Protein AF-A0A173XCY7-F1 (afdb_monomer_lite)

Structure (mmCIF, N/CA/C/O backbone):
data_AF-A0A173XCY7-F1
#
_entry.id   AF-A0A173XCY7-F1
#
loop_
_atom_site.group_PDB
_atom_site.id
_atom_site.type_symbol
_atom_site.label_atom_id
_atom_site.label_alt_id
_atom_site.label_comp_id
_atom_site.label_asym_id
_atom_site.label_entity_id
_atom_site.label_seq_id
_atom_site.pdbx_PDB_ins_code
_atom_site.Cartn_x
_atom_site.Cartn_y
_atom_site.Cartn_z
_atom_site.occupancy
_atom_site.B_iso_or_equiv
_atom_site.auth_seq_id
_atom_site.auth_comp_id
_atom_site.auth_asym_id
_atom_site.auth_atom_id
_atom_site.pdbx_PDB_model_num
ATOM 1 N N . MET A 1 1 ? -1.170 -9.768 7.470 1.00 83.88 1 MET A N 1
ATOM 2 C CA . MET A 1 1 ? 0.140 -10.114 6.850 1.00 83.88 1 MET A CA 1
ATOM 3 C C . MET A 1 1 ? 0.243 -9.352 5.542 1.00 83.88 1 MET A C 1
ATOM 5 O O . MET A 1 1 ? -0.758 -9.328 4.843 1.00 83.88 1 MET A O 1
ATOM 9 N N . LYS A 1 2 ? 1.383 -8.729 5.220 1.00 90.38 2 LYS A N 1
ATOM 10 C CA . LYS A 1 2 ? 1.571 -8.036 3.934 1.00 90.38 2 LYS A CA 1
ATOM 11 C C . LYS A 1 2 ? 2.535 -8.797 3.032 1.00 90.38 2 LYS A C 1
ATOM 13 O O . LYS A 1 2 ? 3.461 -9.426 3.548 1.00 90.38 2 LYS A O 1
ATOM 18 N N . TYR A 1 3 ? 2.336 -8.720 1.724 1.00 92.56 3 TYR A N 1
ATOM 19 C CA . TYR A 1 3 ? 3.313 -9.181 0.742 1.00 92.56 3 TYR A CA 1
ATOM 20 C C . TYR A 1 3 ? 3.157 -8.434 -0.583 1.00 92.56 3 TYR A C 1
ATOM 22 O O . TYR A 1 3 ? 2.091 -7.913 -0.899 1.00 92.56 3 TYR A O 1
ATOM 30 N N . TRP A 1 4 ? 4.247 -8.393 -1.343 1.00 94.06 4 TRP A N 1
ATOM 31 C CA . TRP A 1 4 ? 4.271 -7.832 -2.686 1.00 94.06 4 TRP A CA 1
ATOM 32 C C . TRP A 1 4 ? 4.177 -8.959 -3.709 1.00 94.06 4 TRP A C 1
ATOM 34 O O . TRP A 1 4 ? 4.985 -9.887 -3.672 1.00 94.06 4 TRP A O 1
ATOM 44 N N . GLU A 1 5 ? 3.219 -8.858 -4.621 1.00 93.94 5 GLU A N 1
ATOM 45 C CA . GLU A 1 5 ? 3.083 -9.724 -5.787 1.00 93.94 5 GLU A CA 1
ATOM 46 C C . GLU A 1 5 ? 3.627 -9.004 -7.027 1.00 93.94 5 GLU A C 1
ATOM 48 O O . GLU A 1 5 ? 3.410 -7.802 -7.206 1.00 93.94 5 GLU A O 1
ATOM 53 N N . ILE A 1 6 ? 4.347 -9.736 -7.878 1.00 93.12 6 ILE A N 1
ATOM 54 C CA . ILE A 1 6 ? 4.698 -9.270 -9.222 1.00 93.12 6 ILE A CA 1
ATOM 55 C C . ILE A 1 6 ? 3.559 -9.708 -10.141 1.00 93.12 6 ILE A C 1
ATOM 57 O O . ILE A 1 6 ? 3.392 -10.899 -10.398 1.00 93.12 6 ILE A O 1
ATOM 61 N N . GLY A 1 7 ? 2.747 -8.747 -10.569 1.00 84.81 7 GLY A N 1
ATOM 62 C CA . GLY A 1 7 ? 1.607 -8.971 -11.447 1.00 84.81 7 GLY A CA 1
ATOM 63 C C . GLY A 1 7 ? 1.999 -9.085 -12.919 1.00 84.81 7 GLY A C 1
ATOM 64 O O . GLY A 1 7 ? 3.175 -9.086 -13.288 1.00 84.81 7 GLY A O 1
ATOM 65 N N . GLU A 1 8 ? 0.983 -9.148 -13.780 1.00 87.00 8 GLU A N 1
ATOM 66 C CA . GLU A 1 8 ? 1.180 -9.163 -15.229 1.00 87.00 8 GLU A CA 1
ATOM 67 C C . GLU A 1 8 ? 1.925 -7.916 -15.704 1.00 87.00 8 GLU A C 1
ATOM 69 O O . GLU A 1 8 ? 1.699 -6.797 -15.230 1.00 87.00 8 GLU A O 1
ATOM 74 N N . LYS A 1 9 ? 2.820 -8.125 -16.669 1.00 90.12 9 LYS A N 1
ATOM 75 C CA . LYS A 1 9 ? 3.519 -7.029 -17.325 1.00 90.12 9 LYS A CA 1
ATOM 76 C C . LYS A 1 9 ? 2.523 -6.137 -18.056 1.00 90.12 9 LYS A C 1
ATOM 78 O O . LYS A 1 9 ? 1.555 -6.619 -18.644 1.00 90.12 9 LYS A O 1
ATOM 83 N N . ASN A 1 10 ? 2.782 -4.836 -18.054 1.00 83.56 10 ASN A N 1
ATOM 84 C CA . ASN A 1 10 ? 1.993 -3.903 -18.849 1.00 83.56 10 ASN A CA 1
ATOM 85 C C . ASN A 1 10 ? 2.262 -4.085 -20.362 1.00 83.56 10 ASN A C 1
ATOM 87 O O . ASN A 1 10 ? 3.096 -4.891 -20.783 1.00 83.56 10 ASN A O 1
ATOM 91 N N . LYS A 1 11 ? 1.591 -3.282 -21.199 1.00 85.69 11 LYS A N 1
ATOM 92 C CA . LYS A 1 11 ? 1.759 -3.286 -22.668 1.00 85.69 11 LYS A CA 1
ATOM 93 C C . LYS A 1 11 ? 3.192 -2.998 -23.162 1.00 85.69 11 LYS A C 1
ATOM 95 O O . LYS A 1 11 ? 3.456 -3.165 -24.346 1.00 85.69 11 LYS A O 1
ATOM 100 N N . PHE A 1 12 ? 4.084 -2.569 -22.271 1.00 86.12 12 PHE A N 1
ATOM 101 C CA . PHE A 1 12 ? 5.492 -2.256 -22.524 1.00 86.12 12 PHE A CA 1
ATOM 102 C C . PHE A 1 12 ? 6.449 -3.286 -21.909 1.00 86.12 12 PHE A C 1
ATOM 104 O O . PHE A 1 12 ? 7.640 -3.025 -21.777 1.00 86.12 12 PHE A O 1
ATOM 111 N N . GLU A 1 13 ? 5.936 -4.447 -21.492 1.00 87.31 13 GLU A N 1
ATOM 112 C CA . GLU A 1 13 ? 6.707 -5.528 -20.869 1.00 87.31 13 GLU A CA 1
ATOM 113 C C . GLU A 1 13 ? 7.351 -5.175 -19.511 1.00 87.31 13 GLU A C 1
ATOM 115 O O . GLU A 1 13 ? 8.240 -5.894 -19.037 1.00 87.31 13 GLU A O 1
ATOM 120 N N . ILE A 1 14 ? 6.873 -4.111 -18.855 1.00 88.50 14 ILE A N 1
ATOM 121 C CA . ILE A 1 14 ? 7.331 -3.665 -17.532 1.00 88.50 14 ILE A CA 1
ATOM 122 C C . ILE A 1 14 ? 6.516 -4.366 -16.446 1.00 88.50 14 ILE A C 1
ATOM 124 O O . ILE A 1 14 ? 5.290 -4.449 -16.530 1.00 88.50 14 ILE A O 1
ATOM 128 N N . GLU A 1 15 ? 7.207 -4.864 -15.422 1.00 92.19 15 GLU A N 1
ATOM 129 C CA . GLU A 1 15 ? 6.599 -5.535 -14.272 1.00 92.19 15 GLU A CA 1
ATOM 130 C C . GLU A 1 15 ? 5.716 -4.581 -13.457 1.00 92.19 15 GLU A C 1
ATOM 132 O O . GLU A 1 15 ? 6.147 -3.493 -13.066 1.00 92.19 15 GLU A O 1
ATOM 137 N N . CYS A 1 16 ? 4.490 -5.018 -13.168 1.00 91.81 16 CYS A N 1
ATOM 138 C CA . CYS A 1 16 ? 3.592 -4.344 -12.237 1.00 91.81 16 CYS A CA 1
ATOM 139 C C . CYS A 1 16 ? 3.763 -4.952 -10.842 1.00 91.81 16 CYS A C 1
ATOM 141 O O . CYS A 1 16 ? 3.785 -6.173 -10.696 1.00 91.81 16 CYS A O 1
ATOM 143 N N . TYR A 1 17 ? 3.821 -4.125 -9.804 1.00 94.12 17 TYR A N 1
ATOM 144 C CA . TYR A 1 17 ? 3.910 -4.582 -8.419 1.00 94.12 17 TYR A CA 1
ATOM 145 C C . TYR A 1 17 ? 2.607 -4.277 -7.696 1.00 94.12 17 TYR A C 1
ATOM 147 O O . TYR A 1 17 ? 2.117 -3.153 -7.759 1.00 94.12 17 TYR A O 1
ATOM 155 N N . LYS A 1 18 ? 2.050 -5.264 -6.994 1.00 94.25 18 LYS A N 1
ATOM 156 C CA . LYS A 1 18 ? 0.811 -5.129 -6.219 1.00 94.25 18 LYS A CA 1
ATOM 157 C C . LYS A 1 18 ? 1.080 -5.424 -4.752 1.00 94.25 18 LYS A C 1
ATOM 159 O O . LYS A 1 18 ? 1.733 -6.417 -4.427 1.00 94.25 18 LYS A O 1
ATOM 164 N N . LEU A 1 19 ? 0.589 -4.566 -3.867 1.00 94.38 19 LEU A N 1
ATOM 165 C CA . LEU A 1 19 ? 0.649 -4.758 -2.426 1.00 94.38 19 LEU A CA 1
ATOM 166 C C . LEU A 1 19 ? -0.631 -5.435 -1.953 1.00 94.38 19 LEU A C 1
ATOM 168 O O . LEU A 1 19 ? -1.720 -4.868 -2.044 1.00 94.38 19 LEU A O 1
ATOM 172 N N . HIS A 1 20 ? -0.464 -6.629 -1.399 1.00 93.31 20 HIS A N 1
ATOM 173 C CA . HIS A 1 20 ? -1.534 -7.407 -0.803 1.00 93.31 20 HIS A CA 1
ATOM 174 C C . HIS A 1 20 ? -1.478 -7.294 0.713 1.00 93.31 20 HIS A C 1
ATOM 176 O O . HIS A 1 20 ? -0.420 -7.458 1.339 1.00 93.31 20 HIS A O 1
ATOM 182 N N . LEU A 1 21 ? -2.640 -7.057 1.310 1.00 90.56 21 LEU A N 1
ATOM 183 C CA . LEU A 1 21 ? -2.830 -7.043 2.745 1.00 90.56 21 LEU A CA 1
ATOM 184 C C . LEU A 1 21 ? -3.864 -8.095 3.142 1.00 90.56 21 LEU A C 1
ATOM 186 O O . LEU A 1 21 ? -5.039 -8.022 2.792 1.00 90.56 21 LEU A O 1
ATOM 190 N N . LYS A 1 22 ? -3.416 -9.062 3.943 1.00 87.62 22 LYS A N 1
ATOM 191 C CA . LYS A 1 22 ? -4.299 -9.997 4.639 1.00 87.62 22 LYS A CA 1
ATOM 192 C C . LYS A 1 22 ? -4.813 -9.348 5.904 1.00 87.62 22 LYS A C 1
ATOM 194 O O . LYS A 1 22 ? -4.051 -9.228 6.879 1.00 87.62 22 LYS A O 1
ATOM 199 N N . LEU A 1 23 ? -6.072 -8.932 5.852 1.00 80.75 23 LEU A N 1
ATOM 200 C CA . LEU A 1 23 ? -6.784 -8.333 6.967 1.00 80.75 23 LEU A CA 1
ATOM 201 C C . LEU A 1 23 ? -7.193 -9.409 7.987 1.00 80.75 23 LEU A C 1
ATOM 203 O O . LEU A 1 23 ? -7.492 -10.544 7.609 1.00 80.75 23 LEU A O 1
ATOM 207 N N . PRO A 1 24 ? -7.192 -9.081 9.291 1.00 72.50 24 PRO A N 1
ATOM 208 C CA . PRO A 1 24 ? -7.654 -10.000 10.329 1.00 72.50 24 PRO A CA 1
ATOM 209 C C . PRO A 1 24 ? -9.180 -10.198 10.319 1.00 72.50 24 PRO A C 1
ATOM 211 O O . PRO A 1 24 ? -9.656 -11.211 10.826 1.00 72.50 24 PRO A O 1
ATOM 214 N N . TYR A 1 25 ? -9.928 -9.254 9.739 1.00 66.62 25 TYR A N 1
ATOM 215 C CA . TYR A 1 25 ? -1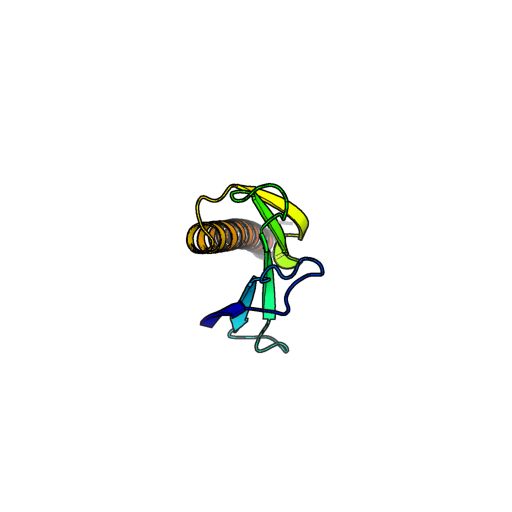1.390 -9.240 9.660 1.00 66.62 25 TYR A CA 1
ATOM 216 C C . TYR A 1 25 ? -11.842 -8.713 8.284 1.00 66.62 25 TYR A C 1
ATOM 218 O O . TYR A 1 25 ? -11.156 -7.866 7.713 1.00 66.62 25 TYR A O 1
ATOM 226 N N . GLY A 1 26 ? -12.983 -9.200 7.776 1.00 64.50 26 GLY A N 1
ATOM 227 C CA . GLY A 1 26 ? -13.560 -8.845 6.467 1.00 64.50 26 GLY A CA 1
ATOM 228 C C . GLY A 1 26 ? -13.832 -10.063 5.569 1.00 64.50 26 GLY A C 1
ATOM 229 O O . GLY A 1 26 ? -13.226 -11.120 5.756 1.00 64.50 26 GLY A O 1
ATOM 230 N N . ASP A 1 27 ? -14.752 -9.923 4.606 1.00 63.28 27 ASP A N 1
ATOM 231 C CA . ASP A 1 27 ? -15.068 -10.960 3.603 1.00 63.28 27 ASP A CA 1
ATOM 232 C C . ASP A 1 27 ? -13.882 -11.244 2.662 1.00 63.28 27 ASP A C 1
ATOM 234 O O . ASP A 1 27 ? -13.666 -12.379 2.228 1.00 63.28 27 ASP A O 1
ATOM 238 N N . GLU A 1 28 ? -13.050 -10.234 2.412 1.00 67.25 28 GLU A N 1
ATOM 239 C CA . GLU A 1 28 ? -11.854 -10.334 1.581 1.00 67.25 28 GLU A CA 1
ATOM 240 C C . GLU A 1 28 ? -10.623 -10.622 2.448 1.00 67.25 28 GLU A C 1
ATOM 242 O O . GLU A 1 28 ? -9.990 -9.734 3.018 1.00 67.25 28 GLU A O 1
ATOM 247 N N . LYS A 1 29 ? -10.269 -11.908 2.551 1.00 69.56 29 LYS A N 1
ATOM 248 C CA . LYS A 1 29 ? -9.090 -12.368 3.312 1.00 69.56 29 LYS A CA 1
ATOM 249 C C . LYS A 1 29 ? -7.759 -11.882 2.736 1.00 69.56 29 LYS A C 1
ATOM 251 O O . LYS A 1 29 ? -6.744 -11.963 3.427 1.00 69.56 29 LYS A O 1
ATOM 256 N N . ASP A 1 30 ? -7.757 -11.438 1.485 1.00 82.38 30 ASP A N 1
ATOM 257 C CA . ASP A 1 30 ? -6.593 -10.941 0.765 1.00 82.38 30 ASP A CA 1
ATOM 258 C C . ASP A 1 30 ? -7.034 -9.773 -0.121 1.00 82.38 30 ASP A C 1
ATOM 260 O O . ASP A 1 30 ? -7.765 -9.972 -1.088 1.00 82.38 30 ASP A O 1
ATOM 264 N N . LYS A 1 31 ? -6.660 -8.551 0.268 1.00 88.31 31 LYS A N 1
ATOM 265 C CA . LYS A 1 31 ? -7.064 -7.318 -0.412 1.00 88.31 31 LYS A CA 1
ATOM 266 C C . LYS A 1 31 ? -5.849 -6.669 -1.063 1.00 88.31 31 LYS A C 1
ATOM 268 O O . LYS A 1 31 ? -4.821 -6.491 -0.406 1.00 88.31 31 LYS A O 1
ATOM 273 N N . VAL A 1 32 ? -5.976 -6.276 -2.328 1.00 90.44 32 VAL A N 1
ATOM 274 C CA . VAL A 1 32 ? -4.988 -5.407 -2.981 1.00 90.44 32 VAL A CA 1
ATOM 275 C C . VAL A 1 32 ? -5.249 -3.981 -2.521 1.00 90.44 32 VAL A C 1
ATOM 277 O O . VAL A 1 32 ? -6.329 -3.448 -2.749 1.00 90.44 32 VAL A O 1
ATOM 280 N N . VAL A 1 33 ? -4.275 -3.377 -1.846 1.00 91.75 33 VAL A N 1
ATOM 281 C CA . VAL A 1 33 ? -4.418 -2.022 -1.282 1.00 91.75 33 VAL A CA 1
ATOM 282 C C . VAL A 1 33 ? -3.736 -0.960 -2.135 1.00 91.75 33 VAL A C 1
ATOM 284 O O . VAL A 1 33 ? -4.122 0.202 -2.097 1.00 91.75 33 VAL A O 1
ATOM 287 N N . ALA A 1 34 ? -2.734 -1.345 -2.922 1.00 93.56 34 ALA A N 1
ATOM 288 C CA . ALA A 1 34 ? -2.054 -0.461 -3.857 1.00 93.56 34 ALA A CA 1
ATOM 289 C C . ALA A 1 34 ? -1.352 -1.276 -4.944 1.00 93.56 34 ALA A C 1
ATOM 291 O O . ALA A 1 34 ? -0.982 -2.434 -4.735 1.00 93.56 34 ALA A O 1
ATOM 292 N N . GLY A 1 35 ? -1.114 -0.655 -6.089 1.00 93.75 35 GLY A N 1
ATOM 293 C CA . GLY A 1 35 ? -0.259 -1.174 -7.139 1.00 93.75 35 GLY A CA 1
ATOM 294 C C . GLY A 1 35 ? 0.559 -0.059 -7.764 1.00 93.75 35 GLY A C 1
ATOM 295 O O . GLY A 1 35 ? 0.147 1.095 -7.774 1.00 93.75 35 GLY A O 1
ATOM 296 N N . PHE A 1 36 ? 1.731 -0.391 -8.286 1.00 94.38 36 PHE A N 1
ATOM 297 C CA . PHE A 1 36 ? 2.530 0.566 -9.031 1.00 94.38 36 PHE A CA 1
ATOM 298 C C . PHE A 1 36 ? 3.312 -0.102 -10.159 1.00 94.38 36 PHE A C 1
ATOM 300 O O . PHE A 1 36 ? 3.577 -1.307 -10.144 1.00 94.38 36 PHE A O 1
ATOM 307 N N . VAL A 1 37 ? 3.704 0.699 -11.142 1.00 93.69 37 VAL A N 1
ATOM 308 C CA . VAL A 1 37 ? 4.531 0.287 -12.278 1.00 93.69 37 VAL A CA 1
ATOM 309 C C . VAL A 1 37 ? 5.577 1.359 -12.555 1.00 93.69 37 VAL A C 1
ATOM 311 O O . VAL A 1 37 ? 5.349 2.536 -12.282 1.00 93.69 37 VAL A O 1
ATOM 314 N N . ARG A 1 38 ? 6.743 0.967 -13.068 1.00 92.25 38 ARG A N 1
ATOM 315 C CA . ARG A 1 38 ? 7.756 1.936 -13.505 1.00 92.25 38 ARG A CA 1
ATOM 316 C C . ARG A 1 38 ? 7.303 2.619 -14.796 1.00 92.25 38 ARG A C 1
ATOM 318 O O . ARG A 1 38 ? 6.777 1.949 -15.685 1.00 92.25 38 ARG A O 1
ATOM 325 N N . ASP A 1 39 ? 7.531 3.923 -14.896 1.00 89.50 39 ASP A N 1
ATOM 326 C CA . ASP A 1 39 ? 7.323 4.671 -16.134 1.00 89.50 39 ASP A CA 1
ATOM 327 C C . ASP A 1 39 ? 8.275 4.151 -17.228 1.00 89.50 39 ASP A C 1
ATOM 329 O O . ASP A 1 39 ? 9.414 3.760 -16.960 1.00 89.50 39 ASP A O 1
ATOM 333 N N . GLU A 1 40 ? 7.796 4.092 -18.469 1.00 87.00 40 GLU A N 1
ATOM 334 C CA . GLU A 1 40 ? 8.586 3.592 -19.601 1.00 87.00 40 GLU A CA 1
ATOM 335 C C . GLU A 1 40 ? 9.677 4.583 -20.041 1.00 87.00 40 GLU A C 1
ATOM 337 O O . GLU A 1 40 ? 10.715 4.170 -20.558 1.00 87.00 40 GLU A O 1
ATOM 342 N N . ASN A 1 41 ? 9.449 5.882 -19.830 1.00 84.88 41 ASN A N 1
ATOM 343 C CA . ASN A 1 41 ? 10.299 6.966 -20.314 1.00 84.88 41 ASN A CA 1
ATOM 344 C C . ASN A 1 41 ? 11.290 7.442 -19.245 1.00 84.88 41 ASN A C 1
ATOM 346 O O . ASN A 1 41 ? 12.365 7.942 -19.579 1.00 84.88 41 ASN A O 1
ATOM 350 N N . GLU A 1 42 ? 10.943 7.291 -17.965 1.00 86.12 42 GLU A N 1
ATOM 351 C CA . GLU A 1 42 ? 11.717 7.803 -16.832 1.00 86.12 42 GLU A CA 1
ATOM 352 C C . GLU A 1 42 ? 12.025 6.689 -15.817 1.00 86.12 42 GLU A C 1
ATOM 354 O O . GLU A 1 42 ? 11.175 6.265 -15.038 1.0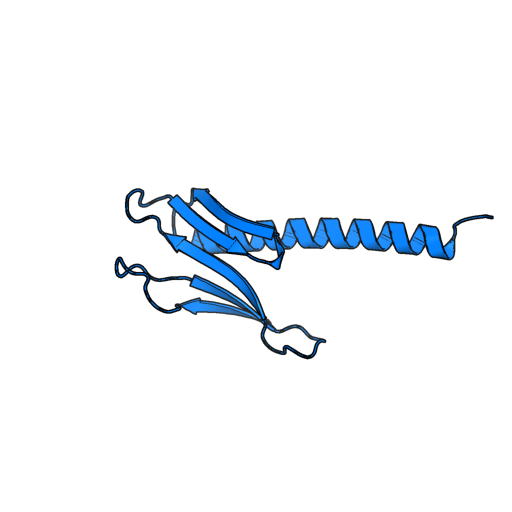0 86.12 42 GLU A O 1
ATOM 359 N N . ASN A 1 43 ? 13.280 6.227 -15.782 1.00 82.00 43 ASN A N 1
ATOM 360 C CA . ASN A 1 43 ? 13.697 5.077 -14.962 1.00 82.00 43 ASN A CA 1
ATOM 361 C C . ASN A 1 43 ? 13.503 5.246 -13.443 1.00 82.00 43 ASN A C 1
ATOM 363 O O . ASN A 1 43 ? 13.454 4.248 -12.725 1.00 82.00 43 ASN A O 1
ATOM 367 N N . ASN A 1 44 ? 13.443 6.481 -12.951 1.00 90.81 44 ASN A N 1
ATOM 368 C CA . ASN A 1 44 ? 13.249 6.815 -11.540 1.00 90.81 44 ASN A CA 1
ATOM 369 C C . ASN A 1 44 ? 11.803 7.214 -11.216 1.00 90.81 44 ASN A C 1
ATOM 371 O O . ASN A 1 44 ? 11.521 7.578 -10.078 1.00 90.81 44 ASN A O 1
ATOM 375 N N . LYS A 1 45 ? 10.892 7.166 -12.190 1.00 93.31 45 LYS A N 1
ATOM 376 C CA . LYS A 1 45 ? 9.495 7.544 -12.014 1.00 93.31 45 LYS A CA 1
ATOM 377 C C . LYS A 1 45 ? 8.608 6.314 -11.998 1.00 93.31 45 LYS A C 1
ATOM 379 O O . LYS A 1 45 ? 8.784 5.378 -12.779 1.00 93.31 45 LYS A O 1
ATOM 384 N N . TYR A 1 46 ? 7.639 6.333 -11.101 1.00 93.19 46 TYR A N 1
ATOM 385 C CA . TYR A 1 46 ? 6.686 5.258 -10.906 1.00 93.19 46 TYR A CA 1
ATOM 386 C C . TYR A 1 46 ? 5.278 5.828 -10.917 1.00 93.19 46 TYR A C 1
ATOM 388 O O . TYR A 1 46 ? 5.045 6.940 -10.450 1.00 93.19 46 TYR A O 1
ATOM 396 N N . ILE A 1 47 ? 4.352 5.052 -11.464 1.00 92.38 47 ILE A N 1
ATOM 397 C CA . ILE A 1 47 ? 2.931 5.368 -11.541 1.00 92.38 47 ILE A CA 1
ATOM 398 C C . ILE A 1 47 ? 2.225 4.465 -10.531 1.00 92.38 47 ILE A C 1
ATOM 400 O O . ILE A 1 47 ? 2.327 3.241 -10.635 1.00 92.38 47 ILE A O 1
ATOM 404 N N . CYS A 1 48 ? 1.550 5.061 -9.552 1.00 92.69 48 CYS A N 1
ATOM 405 C CA . CYS A 1 48 ? 0.807 4.390 -8.491 1.00 92.69 48 CYS A CA 1
ATOM 406 C C . CYS A 1 48 ? -0.697 4.407 -8.777 1.00 92.69 48 CYS A C 1
ATOM 408 O O . CYS A 1 48 ? -1.233 5.384 -9.293 1.00 92.69 48 CYS A O 1
ATOM 410 N N . VAL A 1 49 ? -1.386 3.348 -8.374 1.00 92.88 49 VAL A N 1
ATOM 411 C CA . VAL A 1 49 ? -2.843 3.269 -8.309 1.00 92.88 49 VAL A CA 1
ATOM 412 C C . VAL A 1 49 ? -3.238 2.630 -6.982 1.00 92.88 49 VAL A C 1
ATOM 414 O O . VAL A 1 49 ? -2.656 1.630 -6.558 1.00 92.88 49 VAL A O 1
ATOM 417 N N . SER A 1 50 ? -4.205 3.215 -6.289 1.00 92.44 50 SER A N 1
ATOM 418 C CA . SER A 1 50 ? -4.695 2.695 -5.017 1.00 92.44 50 SER A CA 1
ATOM 419 C C . SER A 1 50 ? -6.092 3.231 -4.751 1.00 92.44 50 SER A C 1
ATOM 421 O O . SER A 1 50 ? -6.254 4.422 -4.496 1.00 92.44 50 SER A O 1
ATOM 423 N N . ASP A 1 51 ? -7.085 2.341 -4.753 1.00 89.56 51 ASP A N 1
ATOM 424 C CA . ASP A 1 51 ? -8.442 2.675 -4.313 1.00 89.56 51 ASP A CA 1
ATOM 425 C C . ASP A 1 51 ? -8.455 3.158 -2.854 1.00 89.56 51 ASP A C 1
ATOM 427 O O . ASP A 1 51 ? -9.155 4.112 -2.529 1.00 89.56 51 ASP A O 1
ATOM 431 N N . GLU A 1 52 ? -7.632 2.557 -1.984 1.00 87.69 52 GLU A N 1
ATOM 432 C CA . GLU A 1 52 ? -7.554 2.931 -0.562 1.00 87.69 52 GLU A CA 1
ATOM 433 C C . GLU A 1 52 ? -7.073 4.368 -0.364 1.00 87.69 52 GLU A C 1
ATOM 435 O O . GLU A 1 52 ? -7.604 5.082 0.478 1.00 87.69 52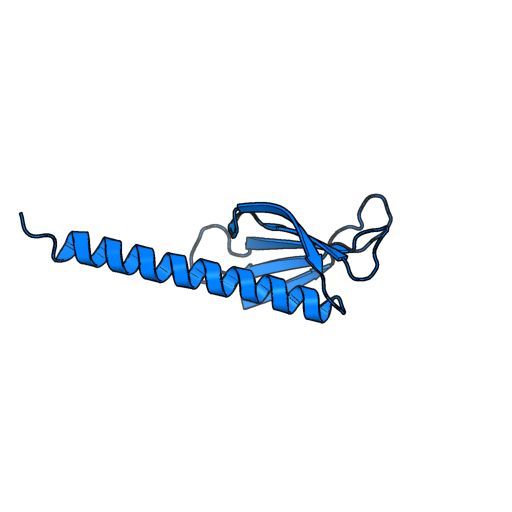 GLU A O 1
ATOM 440 N N . LEU A 1 53 ? -6.076 4.796 -1.140 1.00 87.06 53 LEU A N 1
ATOM 441 C CA . LEU A 1 53 ? -5.561 6.163 -1.098 1.00 87.06 53 LEU A CA 1
ATOM 442 C C . LEU A 1 53 ? -6.367 7.125 -1.980 1.00 87.06 53 LEU A C 1
ATOM 444 O O . LEU A 1 53 ? -6.067 8.318 -1.989 1.00 87.06 53 LEU A O 1
ATOM 448 N N . ASN A 1 54 ? -7.356 6.624 -2.730 1.00 88.50 54 ASN A N 1
ATOM 449 C CA . ASN A 1 54 ? -8.048 7.357 -3.789 1.00 88.50 54 ASN A CA 1
ATOM 450 C C . ASN A 1 54 ? -7.064 7.986 -4.803 1.00 88.50 54 ASN A C 1
ATOM 452 O O . ASN A 1 54 ? -7.185 9.150 -5.188 1.00 88.50 54 ASN A O 1
ATOM 456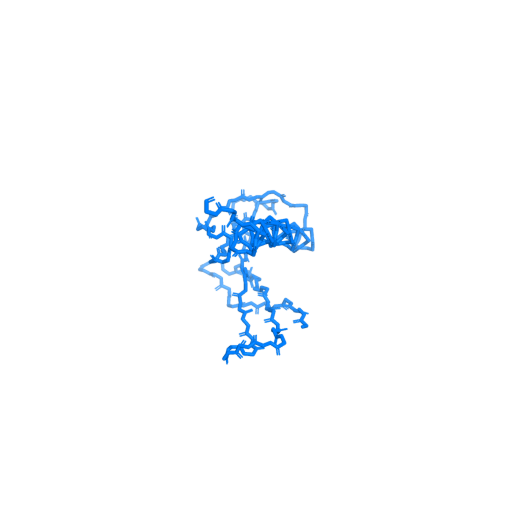 N N . ILE A 1 55 ? -6.048 7.209 -5.191 1.00 87.69 55 ILE A N 1
ATOM 457 C CA . ILE A 1 55 ? -5.011 7.587 -6.152 1.00 87.69 55 ILE A CA 1
ATOM 458 C C . ILE A 1 55 ? -5.272 6.873 -7.475 1.00 87.69 55 ILE A C 1
ATOM 460 O O . ILE A 1 55 ? -5.169 5.647 -7.555 1.00 87.69 55 ILE A O 1
ATOM 464 N N . ASP A 1 56 ? -5.527 7.656 -8.522 1.00 85.69 56 ASP A N 1
ATOM 465 C CA . ASP A 1 56 ? -5.748 7.174 -9.886 1.00 85.69 56 ASP A CA 1
ATOM 466 C C . ASP A 1 56 ? -4.574 7.619 -10.779 1.00 85.69 56 ASP A C 1
ATOM 468 O O . ASP A 1 56 ? -4.531 8.749 -11.265 1.00 85.69 56 ASP A O 1
ATOM 472 N N . TYR A 1 57 ? -3.582 6.737 -10.947 1.00 84.50 57 TYR A N 1
ATOM 473 C CA . TYR A 1 57 ? -2.386 6.949 -11.782 1.00 84.50 57 TYR A CA 1
ATOM 474 C C . TYR A 1 57 ? -1.507 8.154 -11.395 1.00 84.50 57 TYR A C 1
ATOM 476 O O . TYR A 1 57 ? -0.963 8.837 -12.267 1.00 84.50 57 TYR A O 1
ATOM 484 N N . ASP A 1 58 ? -1.318 8.399 -10.098 1.00 90.44 58 ASP A N 1
ATOM 485 C CA . ASP A 1 58 ? -0.404 9.448 -9.631 1.00 90.44 58 ASP A CA 1
ATOM 486 C C . ASP A 1 58 ? 1.065 9.026 -9.783 1.00 90.44 58 ASP A C 1
ATOM 488 O O . ASP A 1 58 ? 1.398 7.837 -9.725 1.00 90.44 58 ASP A O 1
ATOM 492 N N . THR A 1 59 ? 1.958 9.992 -9.998 1.00 91.62 59 THR A N 1
ATOM 493 C CA . THR A 1 59 ? 3.370 9.716 -10.277 1.00 91.62 59 THR A CA 1
ATOM 494 C C . THR A 1 59 ? 4.281 10.181 -9.158 1.00 91.62 59 THR A C 1
ATOM 496 O O . THR A 1 59 ? 4.227 11.340 -8.757 1.00 91.62 59 THR A O 1
ATOM 499 N N . PHE A 1 60 ? 5.213 9.324 -8.752 1.00 92.19 60 PHE A N 1
ATOM 500 C CA . PHE A 1 60 ? 6.213 9.634 -7.735 1.00 92.19 60 PHE A CA 1
ATOM 501 C C . PHE A 1 60 ? 7.612 9.189 -8.177 1.00 92.19 60 PHE A C 1
ATOM 503 O O . PHE A 1 60 ? 7.769 8.389 -9.104 1.00 92.19 60 PHE A O 1
ATOM 510 N N . ILE A 1 61 ? 8.641 9.741 -7.533 1.00 93.38 61 ILE A N 1
ATOM 511 C CA . ILE A 1 61 ? 10.045 9.468 -7.853 1.00 93.38 61 ILE A CA 1
ATOM 512 C C . ILE A 1 61 ? 10.634 8.551 -6.786 1.00 93.38 61 ILE A C 1
ATOM 514 O O . ILE A 1 61 ? 10.491 8.813 -5.594 1.00 93.38 61 ILE A O 1
ATOM 518 N N . ALA A 1 62 ? 11.322 7.497 -7.211 1.00 93.44 62 ALA A N 1
ATOM 519 C CA . ALA A 1 62 ? 12.030 6.581 -6.329 1.00 93.44 62 ALA A CA 1
ATOM 520 C C . ALA A 1 62 ? 13.327 6.097 -6.984 1.00 93.44 62 ALA A C 1
ATOM 522 O O . ALA A 1 62 ? 13.378 5.829 -8.186 1.00 93.44 62 ALA A O 1
ATOM 523 N N . ASP A 1 63 ? 14.377 5.923 -6.184 1.00 92.00 63 ASP A N 1
ATOM 524 C CA . ASP A 1 63 ? 15.682 5.468 -6.681 1.00 92.00 63 ASP A CA 1
ATOM 525 C C . ASP A 1 63 ? 15.690 3.981 -7.080 1.00 92.00 63 ASP A C 1
ATOM 527 O O . ASP A 1 63 ? 16.572 3.519 -7.804 1.00 92.00 63 ASP A O 1
ATOM 531 N N . SER A 1 64 ? 14.735 3.185 -6.592 1.00 92.12 64 SER A N 1
ATOM 532 C CA . SER A 1 64 ? 14.649 1.739 -6.839 1.00 92.12 64 SER A CA 1
ATOM 533 C C . SER A 1 64 ? 13.243 1.204 -6.572 1.00 92.12 64 SER A C 1
ATOM 535 O O . SER A 1 64 ? 12.466 1.817 -5.848 1.00 92.12 64 SER A O 1
ATOM 537 N N . VAL A 1 65 ? 12.938 0.003 -7.075 1.00 91.38 65 VAL A N 1
ATOM 538 C CA . VAL A 1 65 ? 11.658 -0.680 -6.804 1.00 91.38 65 VAL A CA 1
ATOM 539 C C . VAL A 1 65 ? 11.444 -0.892 -5.301 1.00 91.38 65 VAL A C 1
ATOM 541 O O . VAL A 1 65 ? 10.331 -0.747 -4.810 1.00 91.38 65 VAL A O 1
ATOM 544 N N . GLU A 1 66 ? 12.493 -1.224 -4.544 1.00 93.62 66 GLU A N 1
ATOM 545 C CA . GLU A 1 66 ? 12.389 -1.375 -3.084 1.00 93.62 66 GLU A CA 1
ATOM 546 C C . GLU A 1 66 ? 12.090 -0.057 -2.366 1.00 93.62 66 GLU A C 1
ATOM 548 O O . GLU A 1 66 ? 11.365 -0.051 -1.371 1.00 93.62 66 GLU A O 1
ATOM 553 N N . ASP A 1 67 ? 12.629 1.051 -2.873 1.00 95.00 67 ASP A N 1
ATOM 554 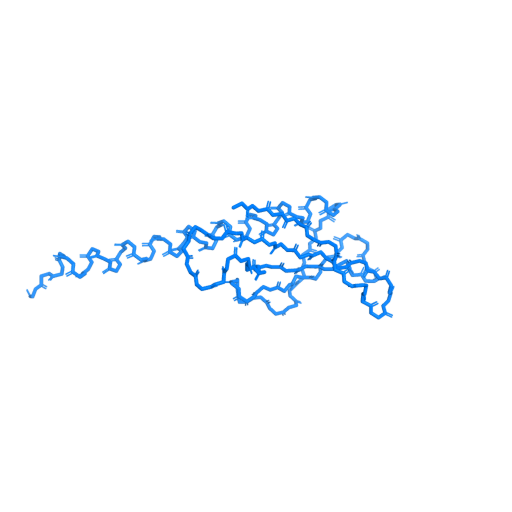C CA . ASP A 1 67 ? 12.334 2.383 -2.354 1.00 95.00 67 ASP A CA 1
ATOM 555 C C . ASP A 1 67 ? 10.884 2.771 -2.670 1.00 95.00 67 ASP A C 1
ATOM 557 O O . ASP A 1 67 ? 10.136 3.152 -1.773 1.00 95.00 67 ASP A O 1
ATOM 561 N N . ALA A 1 68 ? 10.436 2.507 -3.900 1.00 93.56 68 ALA A N 1
ATOM 562 C CA . ALA A 1 68 ? 9.053 2.713 -4.308 1.00 93.56 68 ALA A CA 1
ATOM 563 C C . ALA A 1 68 ? 8.060 1.927 -3.440 1.00 93.56 68 ALA A C 1
ATOM 565 O O . ALA A 1 68 ? 7.057 2.474 -2.985 1.00 93.56 68 ALA A O 1
ATOM 566 N N . LYS A 1 69 ? 8.374 0.662 -3.126 1.00 95.06 69 LYS A N 1
ATOM 567 C CA . LYS A 1 69 ? 7.578 -0.151 -2.194 1.00 95.06 69 LYS A CA 1
ATOM 568 C C . LYS A 1 69 ? 7.460 0.508 -0.821 1.00 95.06 69 LYS A C 1
ATOM 570 O O . LYS A 1 69 ? 6.362 0.571 -0.277 1.00 95.06 69 LYS A O 1
ATOM 575 N N . LYS A 1 70 ? 8.569 1.004 -0.262 1.00 94.94 70 LYS A N 1
ATOM 576 C CA . LYS A 1 70 ? 8.567 1.683 1.044 1.00 94.94 70 LYS A CA 1
ATOM 577 C C . LYS A 1 70 ? 7.772 2.983 1.014 1.00 94.94 70 LYS A C 1
ATOM 579 O O . LYS A 1 70 ? 7.055 3.252 1.971 1.00 94.94 70 LYS A O 1
ATOM 584 N N . GLN A 1 71 ? 7.880 3.762 -0.062 1.00 94.44 71 GLN A N 1
ATOM 585 C CA . GLN A 1 71 ? 7.119 5.001 -0.218 1.00 94.44 71 GLN A CA 1
ATOM 586 C C . GLN A 1 71 ? 5.612 4.727 -0.245 1.00 94.44 71 GLN A C 1
ATOM 588 O O . GLN A 1 71 ? 4.882 5.311 0.551 1.00 94.44 71 GLN A O 1
ATOM 593 N N . VAL A 1 72 ? 5.154 3.770 -1.061 1.00 92.81 72 VAL A N 1
ATOM 594 C CA . VAL A 1 72 ? 3.732 3.378 -1.119 1.00 92.81 72 VAL A CA 1
ATOM 595 C C . VAL A 1 72 ? 3.233 2.867 0.238 1.00 92.81 72 VAL A C 1
ATOM 597 O O . VAL A 1 72 ? 2.147 3.234 0.683 1.00 92.81 72 VAL A O 1
ATOM 600 N N . GLU A 1 73 ? 4.030 2.053 0.936 1.00 94.38 73 GLU A N 1
ATOM 601 C CA . GLU A 1 73 ? 3.700 1.601 2.294 1.00 94.38 73 GLU A CA 1
ATOM 602 C C . GLU A 1 73 ? 3.617 2.756 3.302 1.00 94.38 73 GLU A C 1
ATOM 604 O O . GLU A 1 73 ? 2.767 2.721 4.191 1.00 94.38 73 GLU A O 1
ATOM 609 N N . GLY A 1 74 ? 4.478 3.768 3.168 1.00 94.12 74 GLY A N 1
ATOM 610 C CA . GLY A 1 74 ? 4.439 4.988 3.972 1.00 94.12 74 GLY A CA 1
ATOM 611 C C . GLY A 1 74 ? 3.160 5.786 3.734 1.00 94.12 74 GLY A C 1
ATOM 612 O O . GLY A 1 74 ? 2.452 6.082 4.689 1.00 94.12 74 GLY A O 1
ATOM 613 N N . MET A 1 75 ? 2.805 6.026 2.468 1.00 92.38 75 MET A N 1
ATOM 614 C CA . MET A 1 75 ? 1.574 6.736 2.093 1.00 92.38 75 MET A CA 1
ATOM 615 C C . MET A 1 75 ? 0.323 6.063 2.672 1.00 92.38 75 MET A C 1
ATOM 617 O O . MET A 1 75 ? -0.532 6.737 3.240 1.00 92.38 75 MET A O 1
ATOM 621 N N . LEU A 1 76 ? 0.238 4.730 2.587 1.00 92.12 76 LEU A N 1
ATOM 622 C CA . LEU A 1 76 ? -0.846 3.953 3.202 1.00 92.12 76 LEU A CA 1
ATOM 623 C C . LEU A 1 76 ? -0.875 4.101 4.725 1.00 92.12 76 LEU A C 1
ATOM 625 O O . LEU A 1 76 ? -1.944 4.247 5.315 1.00 92.12 76 LEU A O 1
ATOM 629 N N . LEU A 1 77 ? 0.292 4.065 5.370 1.00 93.62 77 LEU A N 1
ATOM 630 C CA . LEU A 1 77 ? 0.387 4.194 6.818 1.00 93.62 77 LEU A CA 1
ATOM 631 C C . LEU A 1 77 ? -0.074 5.572 7.300 1.00 93.62 77 LEU A C 1
ATOM 633 O O . LEU A 1 77 ? -0.800 5.642 8.291 1.00 93.62 77 LEU A O 1
ATOM 637 N N . ASP A 1 78 ? 0.362 6.644 6.641 1.00 94.19 78 ASP A N 1
ATOM 638 C CA . ASP A 1 78 ? -0.051 8.007 6.979 1.00 94.19 78 ASP A CA 1
ATOM 639 C C . ASP A 1 78 ? -1.558 8.186 6.768 1.00 94.19 78 ASP A C 1
ATOM 641 O O . ASP A 1 78 ? -2.256 8.577 7.703 1.00 94.19 78 ASP A O 1
ATOM 645 N N . HIS A 1 79 ? -2.082 7.743 5.622 1.00 92.81 79 HIS A N 1
ATOM 646 C CA . HIS A 1 79 ? -3.513 7.797 5.330 1.00 92.81 79 HIS A CA 1
ATOM 647 C C . HIS A 1 79 ? -4.368 7.084 6.388 1.00 92.81 79 HIS A C 1
ATOM 649 O O . HIS A 1 79 ? -5.331 7.649 6.907 1.00 92.81 79 HIS A O 1
ATOM 655 N N . TRP A 1 80 ? -4.017 5.850 6.765 1.00 92.69 80 TRP A N 1
ATOM 656 C CA . TRP A 1 80 ? -4.774 5.124 7.788 1.00 92.69 80 TRP A CA 1
ATOM 657 C C . TRP A 1 80 ? -4.634 5.736 9.181 1.00 92.69 80 TRP A C 1
ATOM 659 O O . TRP A 1 80 ? -5.587 5.687 9.953 1.00 92.69 80 TRP A O 1
ATOM 669 N N . LYS A 1 81 ? -3.485 6.328 9.527 1.00 94.56 81 LYS A N 1
ATOM 670 C CA . LYS A 1 81 ? -3.347 7.059 10.796 1.00 94.56 81 LYS A CA 1
ATOM 671 C C . LYS A 1 81 ? -4.271 8.270 10.841 1.00 94.56 81 LYS A C 1
ATOM 673 O O . LYS A 1 81 ? -4.916 8.481 11.862 1.00 94.56 81 LYS A O 1
ATOM 678 N N . GLU A 1 82 ? -4.365 9.029 9.752 1.00 94.44 82 GLU A N 1
ATOM 679 C CA . GLU A 1 82 ? -5.302 10.152 9.649 1.00 94.44 82 GLU A CA 1
ATOM 680 C C . GLU A 1 82 ? -6.757 9.678 9.768 1.00 94.44 82 GLU A C 1
ATOM 682 O O . GLU A 1 82 ? -7.537 10.265 10.518 1.00 94.44 82 GLU A O 1
ATOM 687 N N . GLN A 1 83 ? -7.110 8.567 9.109 1.00 92.50 83 GLN A N 1
ATOM 688 C CA . GLN A 1 83 ? -8.437 7.960 9.243 1.00 92.50 83 GLN A CA 1
ATOM 689 C C . GLN A 1 83 ? -8.740 7.503 10.676 1.00 92.50 83 GLN A C 1
ATOM 691 O O . GLN A 1 83 ? -9.858 7.703 11.147 1.00 92.50 83 GLN A O 1
ATOM 696 N N . ILE A 1 84 ? -7.770 6.907 11.381 1.00 94.56 84 ILE A N 1
ATOM 697 C CA . ILE A 1 84 ? -7.934 6.507 12.787 1.00 94.56 84 ILE A CA 1
ATOM 698 C C . ILE A 1 84 ? -8.251 7.733 13.641 1.00 94.56 84 ILE A C 1
ATOM 700 O O . ILE A 1 84 ? -9.252 7.711 14.347 1.00 94.56 84 ILE A O 1
ATOM 704 N N . VAL A 1 85 ? -7.468 8.809 13.521 1.00 95.81 85 VAL A N 1
ATOM 705 C CA . VAL A 1 85 ? -7.695 10.045 14.289 1.00 95.81 85 VAL A CA 1
ATOM 706 C C . VAL A 1 85 ? -9.085 10.621 14.011 1.00 95.81 85 VAL A C 1
ATOM 708 O O . VAL A 1 85 ? -9.797 10.988 14.943 1.00 95.81 85 VAL A O 1
ATOM 711 N N . TYR A 1 86 ? -9.503 10.661 12.743 1.00 93.62 86 TYR A N 1
ATOM 712 C CA . TYR A 1 86 ? -10.844 11.114 12.369 1.00 93.62 86 TYR A CA 1
ATOM 713 C C . TYR A 1 86 ? -11.952 10.262 13.008 1.00 93.62 86 TYR A C 1
ATOM 715 O O . TYR A 1 86 ? -12.939 10.792 13.518 1.00 93.62 86 TYR A O 1
ATOM 723 N N . LEU A 1 87 ? -11.799 8.937 12.994 1.00 95.12 87 LEU A N 1
ATOM 724 C CA . LEU A 1 87 ? -12.775 8.024 13.585 1.00 95.12 87 LEU A CA 1
ATOM 725 C C . LEU A 1 87 ? -12.799 8.119 15.114 1.00 95.12 87 LEU A C 1
ATOM 727 O O . LEU A 1 87 ? -13.877 8.045 15.69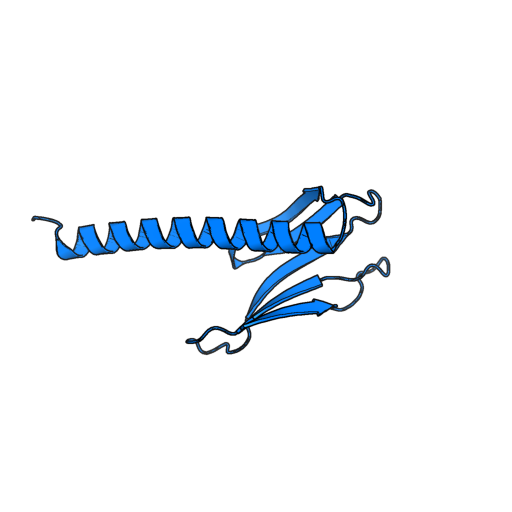8 1.00 95.12 87 LEU A O 1
ATOM 731 N N . GLU A 1 88 ? -11.647 8.304 15.758 1.00 95.38 88 GLU A N 1
ATOM 732 C CA . GLU A 1 88 ? -11.557 8.542 17.201 1.00 95.38 88 GLU A CA 1
ATOM 733 C C . GLU A 1 88 ? -12.300 9.827 17.600 1.00 95.38 88 GLU A C 1
ATOM 735 O O . GLU A 1 88 ? -13.083 9.797 18.549 1.00 95.38 88 GLU A O 1
ATOM 740 N N . ASP A 1 89 ? -12.148 10.914 16.834 1.00 94.81 89 ASP A N 1
ATOM 741 C CA . ASP A 1 89 ? -12.895 12.165 17.038 1.00 94.81 89 ASP A CA 1
ATOM 742 C C . ASP A 1 89 ? -14.412 11.965 16.857 1.00 94.81 89 ASP A C 1
ATOM 744 O O . ASP A 1 89 ? -15.209 12.368 17.705 1.00 94.81 89 ASP A O 1
ATOM 748 N N . CYS A 1 90 ? -14.831 11.236 15.815 1.00 94.06 90 CYS A N 1
ATOM 749 C CA . CYS A 1 90 ? -16.243 10.894 15.609 1.00 94.06 90 CYS A CA 1
ATOM 750 C C . CYS A 1 90 ? -16.830 10.077 16.773 1.00 94.06 90 CYS A C 1
ATOM 752 O O . CYS A 1 90 ? -17.988 10.273 17.150 1.00 94.06 90 CYS A O 1
ATOM 754 N N . ILE A 1 91 ? -16.056 9.144 17.336 1.00 95.56 91 ILE A N 1
ATOM 755 C CA . ILE A 1 91 ? -16.476 8.345 18.493 1.00 95.56 91 ILE A CA 1
ATOM 756 C C . ILE A 1 91 ? -16.628 9.237 19.726 1.00 95.56 91 ILE A C 1
ATOM 758 O O . ILE A 1 91 ? -17.635 9.112 20.424 1.00 95.56 91 ILE A O 1
ATOM 762 N N . ASP A 1 92 ? -15.680 10.145 19.977 1.00 94.75 92 ASP A N 1
ATOM 763 C CA . ASP A 1 92 ? -15.769 11.090 21.094 1.00 94.75 92 ASP A CA 1
ATOM 764 C C . ASP A 1 92 ? -17.013 11.979 20.973 1.00 94.75 92 ASP A C 1
ATOM 766 O O . ASP A 1 92 ? -17.783 12.091 21.927 1.00 94.75 92 ASP A O 1
ATOM 770 N N . LEU A 1 93 ? -17.294 12.501 19.775 1.00 94.12 93 LEU A N 1
ATOM 771 C CA . LEU A 1 93 ? -18.503 13.281 19.503 1.00 94.12 93 LEU A CA 1
ATOM 772 C C . LEU A 1 93 ? -19.792 12.493 19.778 1.00 94.12 93 LEU A C 1
ATOM 774 O O . LEU A 1 93 ? -20.746 13.055 20.309 1.00 94.12 93 LEU A O 1
ATOM 778 N N . LEU A 1 94 ? -19.842 11.200 19.452 1.00 93.69 94 LEU A N 1
ATOM 779 C CA . LEU A 1 94 ? -21.018 10.362 19.713 1.00 93.69 94 LEU A CA 1
ATOM 780 C C . LEU A 1 94 ? -21.166 9.966 21.190 1.00 93.69 94 LEU A C 1
ATOM 782 O O . LEU A 1 94 ? -22.286 9.760 21.653 1.00 93.69 94 LEU A O 1
ATOM 786 N N . GLN A 1 95 ? -20.062 9.825 21.924 1.00 92.56 95 GLN A N 1
ATOM 787 C CA . GLN A 1 95 ? -20.070 9.410 23.332 1.00 92.56 95 GLN A CA 1
ATOM 788 C C . GLN A 1 95 ? -20.238 10.584 24.302 1.00 92.56 95 GLN A C 1
ATOM 790 O O . GLN A 1 95 ? -20.916 10.446 25.321 1.00 92.56 95 GLN A O 1
ATOM 795 N N . ASN A 1 96 ? -19.616 11.721 23.991 1.00 88.19 96 ASN A N 1
ATOM 796 C CA . ASN A 1 96 ? -19.486 12.888 24.864 1.00 88.19 96 ASN A CA 1
ATOM 797 C C . ASN A 1 96 ? -20.151 14.147 24.294 1.00 88.19 96 ASN A C 1
ATOM 799 O O . ASN A 1 96 ? -20.148 15.187 24.963 1.00 88.19 96 ASN A O 1
ATOM 803 N N . GLY A 1 97 ? -20.729 14.070 23.090 1.00 68.06 97 GLY A N 1
ATOM 804 C CA . GLY A 1 97 ? -21.547 15.126 22.507 1.00 68.06 97 GLY A CA 1
ATOM 805 C C . GLY A 1 97 ? -22.717 15.450 23.426 1.00 68.06 97 GLY A C 1
ATOM 806 O O . GLY A 1 97 ? -23.723 14.747 23.449 1.00 68.06 97 GLY A O 1
ATOM 807 N N . LYS A 1 98 ? -22.554 16.506 24.226 1.00 57.59 98 LYS A N 1
ATOM 808 C CA . LYS A 1 98 ? -23.626 17.083 25.034 1.00 57.59 98 LYS A CA 1
ATOM 809 C C . LYS A 1 98 ? -24.728 17.587 24.106 1.00 57.59 98 LYS A C 1
ATOM 811 O O . LYS A 1 98 ? -24.435 18.348 23.183 1.00 57.59 98 LYS A O 1
ATOM 816 N N . GLU A 1 99 ? -25.961 17.180 24.401 1.00 56.19 99 GLU A N 1
ATOM 817 C CA . GLU A 1 99 ? -27.180 17.898 24.000 1.00 56.19 99 GLU A CA 1
ATOM 818 C C . GLU A 1 99 ? -27.114 19.385 24.390 1.00 56.19 99 GLU A C 1
ATOM 820 O O . GLU A 1 99 ? -26.579 19.698 25.485 1.00 56.19 99 GLU A O 1
#

Sequence (99 aa):
MKYWEIGEKNKFEIECYKLHLKLPYGDEKDKVVAGFVRDENENNKYICVSDELNIDYDTFIADSVEDAKKQVEGMLLDHWKEQIVYLEDCIDLLQNGKE

pLDDT: mean 88.89, std 8.41, range [56.19, 95.81]

Organism: NCBI:txid39488

Foldseek 3Di:
DKDKDFDDADPLRWTKIWIWDQDPDDPCRIDTAKIKTADPVDRQKIFIDGPNLPGDRDIDGHPDPVRVVVVVVVSNVVSVVVVVVVVVVVVCCVVVVDD

Secondary structure (DSSP, 8-state):
-EEEEE----TTSPPEEEEEE--SSSS-SSEEEEEEEE-SS-TTEEEEEETTTTEEEEEEE-SSHHHHHHHHHHHHHHHHHHHHHHHHHHHHHHHH---

Radius of gyration: 16.88 Å; chains: 1; bounding box: 43×30×48 Å